Protein AF-A0A7W1QTN8-F1 (afdb_monomer_lite)

Foldseek 3Di:
DDPPVVVVPPPPDPLQQPAADPLQVLADDDDPVVLVVLLVCCVVPNDPDAFEDDPSHTLDCPSVVVSCVVVVHDGHYDYDPPPDASNLVSLVVCLPVVPQDLLSLLLSLLVLCCVVVDDDDDDPRSHQHSVNSCVSNVHDSVSNVVSND

Structure (mmCIF, N/CA/C/O backbone):
data_AF-A0A7W1QTN8-F1
#
_entry.id   AF-A0A7W1QTN8-F1
#
loop_
_atom_site.group_PDB
_atom_site.id
_atom_site.type_symbol
_atom_site.label_atom_id
_atom_site.label_alt_id
_atom_site.label_comp_id
_atom_site.label_asym_id
_atom_site.label_entity_id
_atom_site.label_seq_id
_atom_site.pdbx_PDB_ins_code
_atom_site.Cartn_x
_atom_site.Cartn_y
_atom_site.Cartn_z
_atom_site.occupancy
_atom_site.B_iso_or_equiv
_atom_site.auth_seq_id
_atom_site.auth_comp_id
_atom_site.auth_asym_id
_atom_site.auth_atom_id
_atom_site.pdbx_PDB_model_num
ATOM 1 N N . MET A 1 1 ? -31.664 -23.379 31.671 1.00 41.56 1 MET A N 1
ATOM 2 C CA . MET A 1 1 ? -31.947 -23.138 30.240 1.00 41.56 1 MET A CA 1
ATOM 3 C C . MET A 1 1 ? -30.992 -22.063 29.751 1.00 41.56 1 MET A C 1
ATOM 5 O O . MET A 1 1 ? -31.255 -20.879 29.919 1.00 41.56 1 MET A O 1
ATOM 9 N N . ASP A 1 2 ? -29.836 -22.499 29.264 1.00 39.34 2 ASP A N 1
ATOM 10 C CA . ASP A 1 2 ? -28.672 -21.671 28.958 1.00 39.34 2 ASP A CA 1
ATOM 11 C C . ASP A 1 2 ? -28.895 -20.693 27.801 1.00 39.34 2 ASP A C 1
ATOM 13 O O . ASP A 1 2 ? -28.903 -21.066 26.629 1.00 39.34 2 ASP A O 1
ATOM 17 N N . MET A 1 3 ? -28.960 -19.405 28.138 1.00 37.50 3 MET A N 1
ATOM 18 C CA . MET A 1 3 ? -28.855 -18.290 27.186 1.00 37.50 3 MET A CA 1
ATOM 19 C C . MET A 1 3 ? -27.425 -18.146 26.609 1.00 37.50 3 MET A C 1
ATOM 21 O O . MET A 1 3 ? -27.200 -17.370 25.686 1.00 37.50 3 MET A O 1
ATOM 25 N N . LEU A 1 4 ? -26.459 -18.923 27.124 1.00 38.91 4 LEU A N 1
ATOM 26 C CA . LEU A 1 4 ? -25.047 -18.935 26.717 1.00 38.91 4 LEU A CA 1
ATOM 27 C C . LEU A 1 4 ? -24.758 -19.783 25.463 1.00 38.91 4 LEU A C 1
ATOM 29 O O . LEU A 1 4 ? -23.711 -19.611 24.843 1.00 38.91 4 LEU A O 1
ATOM 33 N N . ALA A 1 5 ? -25.686 -20.640 25.025 1.00 40.44 5 ALA A N 1
ATOM 34 C CA . ALA A 1 5 ? -25.500 -21.458 23.820 1.00 40.44 5 ALA A CA 1
ATOM 35 C C . ALA A 1 5 ? -25.750 -20.690 22.501 1.00 40.44 5 ALA A C 1
ATOM 37 O O . ALA A 1 5 ? -25.348 -21.146 21.430 1.00 40.44 5 ALA A O 1
ATOM 38 N N . ALA A 1 6 ? -26.372 -19.506 22.553 1.00 40.75 6 ALA A N 1
ATOM 39 C CA . ALA A 1 6 ? -26.746 -18.750 21.353 1.00 40.75 6 ALA A CA 1
ATOM 40 C C . ALA A 1 6 ? -25.616 -17.871 20.777 1.00 40.75 6 ALA A C 1
ATOM 42 O O . ALA A 1 6 ? -25.657 -17.521 19.600 1.00 40.75 6 ALA A O 1
ATOM 43 N N . LEU A 1 7 ? -24.575 -17.553 21.557 1.00 38.16 7 LEU A N 1
ATOM 44 C CA . LEU A 1 7 ? -23.452 -16.715 21.097 1.00 38.16 7 LEU A CA 1
ATOM 45 C C . LEU A 1 7 ? -22.306 -17.512 20.449 1.00 38.16 7 LEU A C 1
ATOM 47 O O . LEU A 1 7 ? -21.463 -16.933 19.769 1.00 38.16 7 LEU A O 1
ATOM 51 N N . SER A 1 8 ? -22.294 -18.841 20.592 1.00 42.66 8 SER A N 1
ATOM 52 C CA . SER A 1 8 ? -21.266 -19.713 20.000 1.00 42.66 8 SER A CA 1
ATOM 53 C C . SER A 1 8 ? -21.581 -20.140 18.554 1.00 42.66 8 SER A C 1
ATOM 55 O O . SER A 1 8 ? -20.680 -20.515 17.806 1.00 42.66 8 SER A O 1
ATOM 57 N N . SER A 1 9 ? -22.837 -20.022 18.105 1.00 42.34 9 SER A N 1
ATOM 58 C CA . SER A 1 9 ? -23.277 -20.586 16.816 1.00 42.34 9 SER A CA 1
ATOM 59 C C . SER A 1 9 ? -23.167 -19.634 15.606 1.00 42.34 9 SER A C 1
ATOM 61 O O . SER A 1 9 ? -23.405 -20.054 14.476 1.00 42.34 9 SER A O 1
ATOM 63 N N . SER A 1 10 ? -22.755 -18.369 15.788 1.00 44.25 10 SER A N 1
ATOM 64 C CA . SER A 1 10 ? -22.716 -17.376 14.691 1.00 44.25 10 SER A CA 1
ATOM 65 C C . SER A 1 10 ? -21.317 -17.029 14.147 1.00 44.25 10 SER A C 1
ATOM 67 O O . SER A 1 10 ? -21.200 -16.151 13.293 1.00 44.25 10 SER A O 1
ATOM 69 N N . LEU A 1 11 ? -20.252 -17.714 14.579 1.00 45.25 11 LEU A N 1
ATOM 70 C CA . LEU A 1 11 ? -18.881 -17.511 14.069 1.00 45.25 11 LEU A CA 1
ATOM 71 C C . LEU A 1 11 ? -18.423 -18.607 13.090 1.00 45.25 11 LEU A C 1
ATOM 73 O O . LEU A 1 11 ? -17.229 -18.817 12.887 1.00 45.25 11 LEU A O 1
ATOM 77 N N . LYS A 1 12 ? -19.358 -19.303 12.433 1.00 40.88 12 LYS A N 1
ATOM 78 C CA . LYS A 1 12 ? -19.026 -20.157 11.286 1.00 40.88 12 LYS A CA 1
ATOM 79 C C . LYS A 1 12 ? -18.672 -19.276 10.079 1.00 40.88 12 LYS A C 1
ATOM 81 O O . LYS A 1 12 ? -19.550 -18.869 9.329 1.00 40.88 12 LYS A O 1
ATOM 86 N N . GLY A 1 13 ? -17.377 -19.010 9.883 1.00 40.12 13 GLY A N 1
ATOM 87 C CA . GLY A 1 13 ? -16.827 -18.859 8.528 1.00 40.12 13 GLY A CA 1
ATOM 88 C C . GLY A 1 13 ? -16.184 -17.532 8.110 1.00 40.12 13 GLY A C 1
ATOM 89 O O . GLY A 1 13 ? -15.902 -17.387 6.926 1.00 40.12 13 GLY A O 1
ATOM 90 N N . GLN A 1 14 ? -15.894 -16.578 9.001 1.00 46.75 14 GLN A N 1
ATOM 91 C CA . GLN A 1 14 ? -14.977 -15.480 8.645 1.00 46.75 14 GLN A CA 1
ATOM 92 C C . GLN A 1 14 ? -13.575 -15.799 9.161 1.00 46.75 14 GLN A C 1
ATOM 94 O O . GLN A 1 14 ? -13.212 -15.421 10.271 1.00 46.75 14 GLN A O 1
ATOM 99 N N . MET A 1 15 ? -12.785 -16.508 8.347 1.00 53.12 15 MET A N 1
ATOM 100 C CA . MET A 1 15 ? -11.331 -16.521 8.514 1.00 53.12 15 MET A CA 1
ATOM 101 C C . MET A 1 15 ? -10.851 -15.077 8.365 1.00 53.12 15 MET A C 1
ATOM 103 O O . MET A 1 15 ? -10.796 -14.540 7.258 1.00 53.12 15 MET A O 1
ATOM 107 N N . MET A 1 16 ? -10.585 -14.423 9.493 1.00 62.22 16 MET A N 1
ATOM 108 C CA . MET A 1 16 ? -9.930 -13.124 9.500 1.00 62.22 16 MET A CA 1
ATOM 109 C C . MET A 1 16 ? -8.545 -13.327 8.883 1.00 62.22 16 MET A C 1
ATOM 111 O O . MET A 1 16 ? -7.825 -14.213 9.345 1.00 62.22 16 MET A O 1
ATOM 115 N N . PRO A 1 17 ? -8.164 -12.559 7.853 1.00 70.81 17 PRO A N 1
ATOM 116 C CA . PRO A 1 17 ? -6.822 -12.643 7.307 1.00 70.81 17 PRO A CA 1
ATOM 117 C C . PRO A 1 17 ? -5.789 -12.411 8.410 1.00 70.81 17 PRO A C 1
ATOM 119 O O . PRO A 1 17 ? -5.802 -11.364 9.060 1.00 70.81 17 PRO A O 1
ATOM 122 N N . THR A 1 18 ? -4.912 -13.385 8.634 1.00 68.62 18 THR A N 1
ATOM 123 C CA . THR A 1 18 ? -3.840 -13.292 9.637 1.00 68.62 18 THR A CA 1
ATOM 124 C C . THR A 1 18 ? -2.538 -12.769 9.042 1.00 68.62 18 THR A C 1
ATOM 126 O O . THR A 1 18 ? -1.631 -12.402 9.782 1.00 68.62 18 THR A O 1
ATOM 129 N N . GLU A 1 19 ? -2.448 -12.705 7.711 1.00 86.12 19 GLU A N 1
ATOM 130 C CA . GLU A 1 19 ? -1.221 -12.389 6.986 1.00 86.12 19 GLU A CA 1
ATOM 131 C C . GLU A 1 19 ? -1.440 -11.348 5.884 1.00 86.12 19 GLU A C 1
ATOM 133 O O . GLU A 1 19 ? -2.525 -11.196 5.307 1.00 86.12 19 GLU A O 1
ATOM 138 N N . PHE A 1 20 ? -0.362 -10.637 5.562 1.00 90.00 20 PHE A N 1
ATOM 139 C CA . PHE A 1 20 ? -0.295 -9.755 4.405 1.00 90.00 20 PHE A CA 1
ATOM 140 C C . PHE A 1 20 ? 0.269 -10.521 3.215 1.00 90.00 20 PHE A C 1
ATOM 142 O O . PHE A 1 20 ? 1.259 -11.240 3.336 1.00 90.00 20 PHE A O 1
ATOM 149 N N . HIS A 1 21 ? -0.353 -10.348 2.056 1.00 88.75 21 HIS A N 1
ATOM 150 C CA . HIS A 1 21 ? 0.154 -10.899 0.811 1.00 88.75 21 HIS A CA 1
ATOM 151 C C . HIS A 1 21 ? 1.466 -10.197 0.437 1.00 88.75 21 HIS A C 1
ATOM 153 O O . HIS A 1 21 ? 1.582 -8.982 0.610 1.00 88.75 21 HIS A O 1
ATOM 159 N N . GLU A 1 22 ? 2.432 -10.919 -0.128 1.00 86.19 22 GLU A N 1
ATOM 160 C CA . GLU A 1 22 ? 3.757 -10.383 -0.486 1.00 86.19 22 GLU A CA 1
ATOM 161 C C . GLU A 1 22 ? 3.658 -9.170 -1.419 1.00 86.19 22 GLU A C 1
ATOM 163 O O . GLU A 1 22 ? 4.235 -8.121 -1.144 1.00 86.19 22 GLU A O 1
ATOM 168 N N . LEU A 1 23 ? 2.806 -9.258 -2.446 1.00 83.94 23 LEU A N 1
ATOM 169 C CA . LEU A 1 23 ? 2.468 -8.127 -3.322 1.00 83.94 23 LEU A CA 1
ATOM 170 C C . LEU A 1 23 ? 1.917 -6.899 -2.601 1.00 83.94 23 LEU A C 1
ATOM 172 O O . LEU A 1 23 ? 2.064 -5.797 -3.107 1.00 83.94 23 LEU A O 1
ATOM 176 N N . SER A 1 24 ? 1.280 -7.038 -1.441 1.00 83.69 24 SER A N 1
ATOM 177 C CA . SER A 1 24 ? 0.857 -5.856 -0.690 1.00 83.69 24 SER A CA 1
ATOM 178 C C . SER A 1 24 ? 2.057 -5.172 -0.028 1.00 83.69 24 SER A C 1
ATOM 180 O O . SER A 1 24 ? 2.055 -3.950 0.091 1.00 83.69 24 SER A O 1
ATOM 182 N N . ASN A 1 25 ? 3.103 -5.925 0.339 1.00 84.25 25 ASN A N 1
ATOM 183 C CA . ASN A 1 25 ? 4.281 -5.440 1.063 1.00 84.25 25 ASN A CA 1
ATOM 184 C C . ASN A 1 25 ? 5.227 -4.576 0.226 1.00 84.25 25 ASN A C 1
ATOM 186 O O . ASN A 1 25 ? 6.001 -3.818 0.804 1.00 84.25 25 ASN A O 1
ATOM 190 N N . ILE A 1 26 ? 5.127 -4.632 -1.105 1.00 84.38 26 ILE A N 1
ATOM 191 C CA . ILE A 1 26 ? 5.951 -3.816 -2.011 1.00 84.38 26 ILE A CA 1
ATOM 192 C C . ILE A 1 26 ? 5.688 -2.316 -1.849 1.00 84.38 26 ILE A C 1
ATOM 194 O O . ILE A 1 26 ? 6.587 -1.514 -2.082 1.00 84.38 26 ILE A O 1
ATOM 198 N N . PHE A 1 27 ? 4.473 -1.934 -1.444 1.00 84.31 27 PHE A N 1
ATOM 199 C CA . PHE A 1 27 ? 4.127 -0.547 -1.157 1.00 84.31 27 PHE A CA 1
ATOM 200 C C . PHE A 1 27 ? 4.538 -0.194 0.280 1.00 84.31 27 PHE A C 1
ATOM 202 O O . PHE A 1 27 ? 4.320 -0.998 1.195 1.00 84.31 27 PHE A O 1
ATOM 209 N N . PRO A 1 28 ? 5.076 1.007 0.539 1.00 85.12 28 PRO A N 1
ATOM 210 C CA . PRO A 1 28 ? 5.405 1.416 1.899 1.00 85.12 28 PRO A CA 1
ATOM 211 C C . PRO A 1 28 ? 4.140 1.574 2.761 1.00 85.12 28 PRO A C 1
ATOM 213 O O . PRO A 1 28 ? 3.037 1.828 2.264 1.00 85.12 28 PRO A O 1
ATOM 216 N N . MET A 1 29 ? 4.300 1.412 4.076 1.00 89.12 29 MET A N 1
ATOM 217 C CA . MET A 1 29 ? 3.268 1.807 5.040 1.00 89.12 29 MET A CA 1
ATOM 218 C C . MET A 1 29 ? 3.155 3.337 5.090 1.00 89.12 29 MET A C 1
ATOM 220 O O . MET A 1 29 ? 4.075 4.041 4.682 1.00 89.12 29 MET A O 1
ATOM 224 N N . MET A 1 30 ? 2.015 3.842 5.570 1.00 88.62 30 MET A N 1
ATOM 225 C CA . MET A 1 30 ? 1.860 5.279 5.822 1.00 88.62 30 MET A CA 1
ATOM 226 C C . MET A 1 30 ? 2.819 5.724 6.930 1.00 88.62 30 MET A C 1
ATOM 228 O O . MET A 1 30 ? 3.160 4.928 7.810 1.00 88.62 30 MET A O 1
ATOM 232 N N . SER A 1 31 ? 3.227 6.991 6.891 1.00 88.50 31 SER A N 1
ATOM 233 C CA . SER A 1 31 ? 3.873 7.628 8.039 1.00 88.50 31 SER A CA 1
ATOM 234 C C . SER A 1 31 ? 2.926 7.644 9.243 1.00 88.50 31 SER A C 1
ATOM 236 O O . SER A 1 31 ? 1.712 7.495 9.098 1.00 88.50 31 SER A O 1
ATOM 238 N N . GLU A 1 32 ? 3.470 7.839 10.441 1.00 91.06 32 GLU A N 1
ATOM 239 C CA . GLU A 1 32 ? 2.675 7.890 11.671 1.00 91.06 32 GLU A CA 1
ATOM 240 C C . GLU A 1 32 ? 1.592 8.979 11.615 1.00 91.06 32 GLU A C 1
ATOM 242 O O . GLU A 1 32 ? 0.433 8.704 11.905 1.00 91.06 32 GLU A O 1
ATOM 247 N N . VAL A 1 33 ? 1.935 10.171 11.115 1.00 91.25 33 VAL A N 1
ATOM 248 C CA . VAL A 1 33 ? 1.001 11.302 10.976 1.00 91.25 33 VAL A CA 1
ATOM 249 C C . VAL A 1 33 ? -0.152 10.978 10.018 1.00 91.25 33 VAL A C 1
ATOM 251 O O . VAL A 1 33 ? -1.320 11.238 10.319 1.00 91.25 33 VAL A O 1
ATOM 254 N N . GLU A 1 34 ? 0.151 10.383 8.861 1.00 90.44 34 GLU A N 1
ATOM 255 C CA . GLU A 1 34 ? -0.876 9.948 7.905 1.00 90.44 34 GLU A CA 1
ATOM 256 C C . GLU A 1 34 ? -1.739 8.821 8.479 1.00 90.44 34 GLU A C 1
ATOM 258 O O . GLU A 1 34 ? -2.948 8.777 8.242 1.00 90.44 34 GLU A O 1
ATOM 263 N N . PHE A 1 35 ? -1.128 7.902 9.229 1.00 93.88 35 PHE A N 1
ATOM 264 C CA . PHE A 1 35 ? -1.831 6.796 9.860 1.00 93.88 35 PHE A CA 1
ATOM 265 C C . PHE A 1 35 ? -2.773 7.279 10.964 1.00 93.88 35 PHE A C 1
ATOM 267 O O . PHE A 1 35 ? -3.919 6.838 11.005 1.00 93.88 35 PHE A O 1
ATOM 274 N N . ASP A 1 36 ? -2.349 8.208 11.816 1.00 94.88 36 ASP A N 1
ATOM 275 C CA . ASP A 1 36 ? -3.216 8.782 12.846 1.00 94.88 36 ASP A CA 1
ATOM 276 C C . ASP A 1 36 ? -4.361 9.596 12.235 1.00 94.88 36 ASP A C 1
ATOM 278 O O . ASP A 1 36 ? -5.497 9.499 12.703 1.00 94.88 36 ASP A O 1
ATOM 282 N N . SER A 1 37 ? -4.105 10.296 11.125 1.00 94.12 37 SER A N 1
ATOM 283 C CA . SER A 1 37 ? -5.161 10.955 10.343 1.00 94.12 37 SER A CA 1
ATOM 284 C C . SER A 1 37 ? -6.177 9.940 9.799 1.00 94.12 37 SER A C 1
ATOM 286 O O . SER A 1 37 ? -7.383 10.156 9.895 1.00 94.12 37 SER A O 1
ATOM 288 N N . LEU A 1 38 ? -5.712 8.794 9.285 1.00 94.38 38 LEU A N 1
ATOM 289 C CA . LEU A 1 38 ? -6.579 7.699 8.835 1.00 94.38 38 LEU A CA 1
ATOM 290 C C . LEU A 1 38 ? -7.382 7.082 9.991 1.00 94.38 38 LEU A C 1
ATOM 292 O O . LEU A 1 38 ? -8.551 6.744 9.820 1.00 94.38 38 LEU A O 1
ATOM 296 N N . VAL A 1 39 ? -6.766 6.910 11.161 1.00 96.44 39 VAL A N 1
ATOM 297 C CA . VAL A 1 39 ? -7.436 6.393 12.363 1.00 96.44 39 VAL A CA 1
ATOM 298 C C . VAL A 1 39 ? -8.540 7.351 12.809 1.00 96.44 39 VAL A C 1
ATOM 300 O O . VAL A 1 39 ? -9.639 6.894 13.120 1.00 96.44 39 VAL A O 1
ATOM 303 N N . ALA A 1 40 ? -8.280 8.661 12.810 1.00 96.75 40 ALA A N 1
ATOM 304 C CA . ALA A 1 40 ? -9.286 9.670 13.123 1.00 96.75 40 ALA A CA 1
ATOM 305 C C . ALA A 1 40 ? -10.453 9.644 12.119 1.00 96.75 40 ALA A C 1
ATOM 307 O O . ALA A 1 40 ? -11.603 9.556 12.544 1.00 96.75 40 ALA A O 1
ATOM 308 N N . ASP A 1 41 ? -10.165 9.604 10.812 1.00 96.50 41 ASP A N 1
ATOM 309 C CA . ASP A 1 41 ? -11.186 9.529 9.753 1.00 96.50 41 ASP A CA 1
ATOM 310 C C . ASP A 1 41 ? -12.058 8.267 9.883 1.00 96.50 41 ASP A C 1
ATOM 312 O O . ASP A 1 41 ? -13.285 8.352 9.867 1.00 96.50 41 ASP A O 1
ATOM 316 N N . ILE A 1 42 ? -11.453 7.094 10.115 1.00 95.94 42 ILE A N 1
ATOM 317 C CA . ILE A 1 42 ? -12.201 5.840 10.319 1.00 95.94 42 ILE A CA 1
ATOM 318 C C . ILE A 1 42 ? -13.022 5.884 11.612 1.00 95.94 42 ILE A C 1
ATOM 320 O O . ILE A 1 42 ? -14.115 5.320 11.658 1.00 95.94 42 ILE A O 1
ATOM 324 N N . LYS A 1 43 ? -12.527 6.535 12.669 1.00 96.44 43 LYS A N 1
ATOM 325 C CA . LYS A 1 43 ? -13.282 6.699 13.917 1.00 96.44 43 LYS A CA 1
ATOM 326 C C . LYS A 1 43 ? -14.518 7.575 13.714 1.00 96.44 43 LYS A C 1
ATOM 328 O O . LYS A 1 43 ? -15.565 7.269 14.278 1.00 96.44 43 LYS A O 1
ATOM 333 N N . GLU A 1 44 ? -14.394 8.646 12.936 1.00 97.25 44 GLU A N 1
ATOM 334 C CA . GLU A 1 44 ? -15.470 9.614 12.711 1.00 97.25 44 GLU A CA 1
ATOM 335 C C . GLU A 1 44 ? -16.495 9.133 11.677 1.00 97.25 44 GLU A C 1
ATOM 337 O O . GLU A 1 44 ? -17.698 9.335 11.840 1.00 97.25 44 GLU A O 1
ATOM 342 N N . HIS A 1 45 ? -16.034 8.480 10.611 1.00 96.38 45 HIS A N 1
ATOM 343 C CA . HIS A 1 45 ? -16.862 8.169 9.444 1.00 96.38 45 HIS A CA 1
ATOM 344 C C . HIS A 1 45 ? -17.029 6.675 9.168 1.00 96.38 45 HIS A C 1
ATOM 346 O O . HIS A 1 45 ? -17.773 6.295 8.260 1.00 96.38 45 HIS A O 1
ATOM 352 N N . GLY A 1 46 ? -16.350 5.823 9.931 1.00 93.50 46 GLY A N 1
ATOM 353 C CA . GLY A 1 46 ? -16.273 4.397 9.659 1.00 93.50 46 GLY A CA 1
ATOM 354 C C . GLY A 1 46 ? -15.356 4.062 8.480 1.00 93.50 46 GLY A C 1
ATOM 355 O O . GLY A 1 46 ? -14.830 4.914 7.763 1.00 93.50 46 GLY A O 1
ATOM 356 N N . LEU A 1 47 ? -15.159 2.762 8.265 1.00 93.06 47 LEU A N 1
ATOM 357 C CA . LEU A 1 47 ? -14.375 2.258 7.144 1.00 93.06 47 LEU A CA 1
ATOM 358 C C . LEU A 1 47 ? -15.181 2.373 5.837 1.00 93.06 47 LEU A C 1
ATOM 360 O O . LEU A 1 47 ? -16.101 1.592 5.610 1.00 93.06 47 LEU A O 1
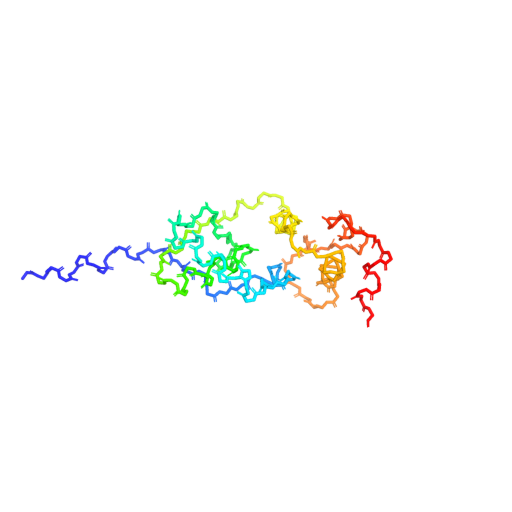ATOM 364 N N . ARG A 1 48 ? -14.814 3.321 4.966 1.00 92.38 48 ARG A N 1
ATOM 365 C CA . ARG A 1 48 ? -15.478 3.531 3.662 1.00 92.38 48 ARG A CA 1
ATOM 366 C C . ARG A 1 48 ? -15.025 2.551 2.580 1.00 92.38 48 ARG A C 1
ATOM 368 O O . ARG A 1 48 ? -15.851 2.002 1.860 1.00 92.38 48 ARG A O 1
ATOM 375 N N . GLU A 1 49 ? -13.715 2.332 2.473 1.00 90.81 49 GLU A N 1
ATOM 376 C CA . GLU A 1 49 ? -13.131 1.394 1.510 1.00 90.81 49 GLU A CA 1
ATOM 377 C C . GLU A 1 49 ? -12.762 0.087 2.207 1.00 90.81 49 GLU A C 1
ATOM 379 O O . GLU A 1 49 ? -12.029 0.086 3.202 1.00 90.81 49 GLU A O 1
ATOM 384 N N . ALA A 1 50 ? -13.247 -1.029 1.665 1.00 93.81 50 ALA A N 1
ATOM 385 C CA . ALA A 1 50 ? -12.998 -2.346 2.230 1.00 93.81 50 ALA A CA 1
ATOM 386 C C . ALA A 1 50 ? -11.502 -2.718 2.204 1.00 93.81 50 ALA A C 1
ATOM 388 O O . ALA A 1 50 ? -10.663 -2.137 1.503 1.00 93.81 50 ALA A O 1
ATOM 389 N N . ILE A 1 51 ? -11.155 -3.718 3.006 1.00 94.44 51 ILE A N 1
ATOM 390 C CA . ILE A 1 51 ? -9.846 -4.368 2.957 1.00 94.44 51 ILE A CA 1
ATOM 391 C C . ILE A 1 51 ? -9.949 -5.521 1.963 1.00 94.44 51 ILE A C 1
ATOM 393 O O . ILE A 1 51 ? -10.785 -6.414 2.125 1.00 94.44 51 ILE A O 1
ATOM 397 N N . TRP A 1 52 ? -9.115 -5.493 0.928 1.00 94.94 52 TRP A N 1
ATOM 398 C CA . TRP A 1 52 ? -9.160 -6.496 -0.126 1.00 94.94 52 TRP A CA 1
ATOM 399 C C . TRP A 1 52 ? -8.329 -7.716 0.238 1.00 94.94 52 TRP A C 1
ATOM 401 O O . TRP A 1 52 ? -7.205 -7.590 0.738 1.00 94.94 52 TRP A O 1
ATOM 411 N N . THR A 1 53 ? -8.872 -8.899 -0.035 1.00 94.69 53 THR A N 1
ATOM 412 C CA . THR A 1 53 ? -8.242 -10.176 0.308 1.00 94.69 53 THR A CA 1
ATOM 413 C C . THR A 1 53 ? -8.175 -11.135 -0.874 1.00 94.69 53 THR A C 1
ATOM 415 O O . THR A 1 53 ? -9.041 -11.138 -1.749 1.00 94.69 53 THR A O 1
ATOM 418 N N . HIS A 1 54 ? -7.152 -11.981 -0.874 1.00 91.88 54 HIS A N 1
ATOM 419 C CA . HIS A 1 54 ? -6.984 -13.108 -1.786 1.00 91.88 54 HIS A CA 1
ATOM 420 C C . HIS A 1 54 ? -6.350 -14.260 -1.003 1.00 91.88 54 HIS A C 1
ATOM 422 O O . HIS A 1 54 ? -5.415 -14.031 -0.240 1.00 91.88 54 HIS A O 1
ATOM 428 N N . ASP A 1 55 ? -6.919 -15.461 -1.117 1.00 88.56 55 ASP A N 1
ATOM 429 C CA . ASP A 1 55 ? -6.449 -16.682 -0.443 1.00 88.56 55 ASP A CA 1
ATOM 430 C C . ASP A 1 55 ? -6.147 -16.515 1.054 1.00 88.56 55 ASP A C 1
ATOM 432 O O . ASP A 1 55 ? -5.130 -16.953 1.580 1.00 88.56 55 ASP A O 1
ATOM 436 N N . GLY A 1 56 ? -7.055 -15.830 1.758 1.00 87.31 56 GLY A N 1
ATOM 437 C CA . GLY A 1 56 ? -6.933 -15.585 3.197 1.00 87.31 56 GLY A CA 1
ATOM 438 C C . GLY A 1 56 ? -5.879 -14.541 3.581 1.00 87.31 56 GLY A C 1
ATOM 439 O O . GLY A 1 56 ? -5.683 -14.302 4.769 1.00 87.31 56 GLY A O 1
ATOM 440 N N . LYS A 1 57 ? -5.237 -13.882 2.609 1.00 91.19 57 LYS A N 1
ATOM 441 C CA . LYS A 1 57 ? -4.226 -12.836 2.817 1.00 91.19 57 LYS A CA 1
ATOM 442 C C . LYS A 1 57 ? -4.738 -11.468 2.376 1.00 91.19 57 LYS A C 1
ATOM 444 O O . LYS A 1 57 ? -5.546 -11.361 1.452 1.00 91.19 57 LYS A O 1
ATOM 449 N N . ILE A 1 58 ? -4.2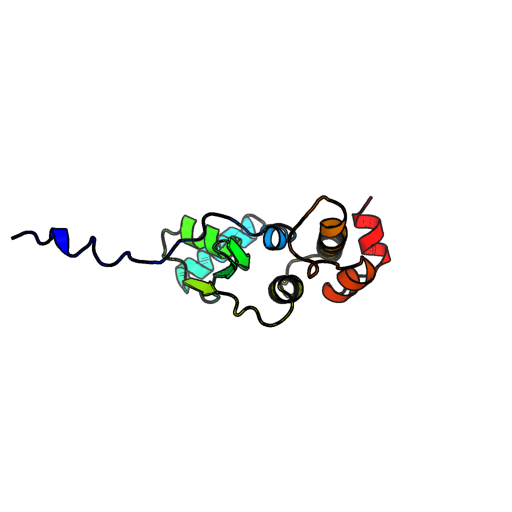69 -10.402 3.0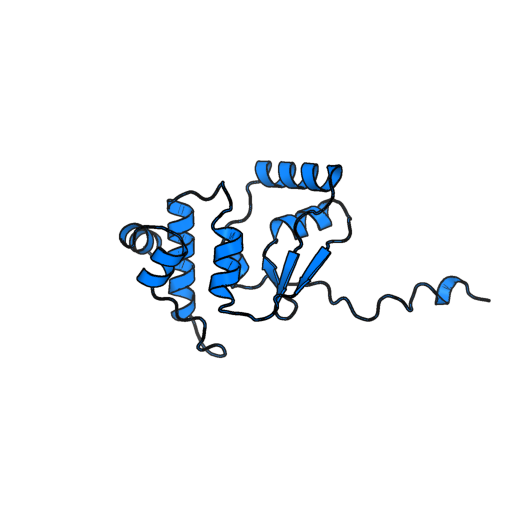22 1.00 92.94 58 ILE A N 1
ATOM 450 C CA . ILE A 1 58 ? -4.604 -9.018 2.640 1.00 92.94 58 ILE A CA 1
ATOM 451 C C . ILE A 1 58 ? -3.758 -8.603 1.438 1.00 92.94 58 ILE A C 1
ATOM 453 O O . ILE A 1 58 ? -2.532 -8.620 1.518 1.00 92.94 58 ILE A O 1
ATOM 457 N N . ILE A 1 59 ? -4.410 -8.183 0.354 1.00 92.25 59 ILE A N 1
ATOM 458 C CA . ILE A 1 59 ? -3.755 -7.695 -0.870 1.00 92.25 59 ILE A CA 1
ATOM 459 C C . ILE A 1 59 ? -3.804 -6.166 -0.998 1.00 92.25 59 ILE A C 1
ATOM 461 O O . ILE A 1 59 ? -2.906 -5.579 -1.591 1.00 92.25 59 ILE A O 1
ATOM 465 N N . ASP A 1 60 ? -4.797 -5.507 -0.388 1.00 91.81 60 ASP A N 1
ATOM 466 C CA . ASP A 1 60 ? -4.861 -4.047 -0.260 1.00 91.81 60 ASP A CA 1
ATOM 467 C C . ASP A 1 60 ? -5.566 -3.633 1.043 1.00 91.81 60 ASP A C 1
ATOM 469 O O . ASP A 1 60 ? -6.450 -4.326 1.545 1.00 91.81 60 ASP A O 1
ATOM 473 N N . GLY A 1 61 ? -5.179 -2.481 1.598 1.00 92.06 61 GLY A N 1
ATOM 474 C CA . GLY A 1 61 ? -5.791 -1.940 2.814 1.00 92.06 61 GLY A CA 1
ATOM 475 C C . GLY A 1 61 ? -5.063 -2.267 4.120 1.00 92.06 61 GLY A C 1
ATOM 476 O O . GLY A 1 61 ? -5.664 -2.135 5.181 1.00 92.06 61 GLY A O 1
ATOM 477 N N . ARG A 1 62 ? -3.766 -2.616 4.092 1.00 93.81 62 ARG A N 1
ATOM 478 C CA . ARG A 1 62 ? -2.952 -2.894 5.303 1.00 93.81 62 ARG A CA 1
ATOM 479 C C . ARG A 1 62 ? -3.074 -1.814 6.389 1.00 93.81 62 ARG A C 1
ATOM 481 O O . ARG A 1 62 ? -3.294 -2.133 7.552 1.00 93.81 62 ARG A O 1
ATOM 488 N N . ASN A 1 63 ? -2.979 -0.536 6.011 1.00 93.69 63 ASN A N 1
ATOM 489 C CA . ASN A 1 63 ? -3.152 0.581 6.950 1.00 93.69 63 ASN A CA 1
ATOM 490 C C . ASN A 1 63 ? -4.587 0.652 7.503 1.00 93.69 63 ASN A C 1
ATOM 492 O O . ASN A 1 63 ? -4.766 0.879 8.692 1.00 93.69 63 ASN A O 1
ATOM 496 N N . ARG A 1 64 ? -5.609 0.387 6.675 1.00 95.19 64 ARG A N 1
ATOM 497 C CA . ARG A 1 64 ? -7.016 0.359 7.112 1.00 95.19 64 ARG A CA 1
ATOM 498 C C . ARG A 1 64 ? -7.267 -0.783 8.098 1.00 95.19 64 ARG A C 1
ATOM 500 O O . ARG A 1 64 ? -7.883 -0.566 9.132 1.00 95.19 64 ARG A O 1
ATOM 507 N N . PHE A 1 65 ? -6.710 -1.965 7.835 1.00 95.44 65 PHE A N 1
ATOM 508 C CA . PHE A 1 65 ? -6.765 -3.100 8.756 1.00 95.44 65 PHE A CA 1
ATOM 509 C C . PHE A 1 65 ? -6.138 -2.765 10.114 1.00 95.44 65 PHE A C 1
ATOM 511 O O . PHE A 1 65 ? -6.795 -2.927 11.141 1.00 95.44 65 PHE A O 1
ATOM 518 N N . LYS A 1 66 ? -4.915 -2.215 10.127 1.00 94.75 66 LYS A N 1
ATOM 519 C CA . LYS A 1 66 ? -4.253 -1.787 11.371 1.00 94.75 66 LYS A CA 1
ATOM 520 C C . LYS A 1 66 ? -5.025 -0.688 12.106 1.00 94.75 66 LYS A C 1
ATOM 522 O O . LYS A 1 66 ? -5.092 -0.715 13.330 1.00 94.75 66 LYS A O 1
ATOM 527 N N . ALA A 1 67 ? -5.627 0.257 11.385 1.00 95.44 67 ALA A N 1
ATOM 528 C CA . ALA A 1 67 ? -6.454 1.300 11.985 1.00 95.44 67 ALA A CA 1
ATOM 529 C C . ALA A 1 67 ? -7.716 0.713 12.639 1.00 95.44 67 ALA A C 1
ATOM 531 O O . ALA A 1 67 ? -8.018 1.046 13.784 1.00 95.44 67 ALA A O 1
ATOM 532 N N . CYS A 1 68 ? -8.398 -0.228 11.973 1.00 95.06 68 CYS A N 1
ATOM 533 C CA . CYS A 1 68 ? -9.527 -0.950 12.563 1.00 95.06 68 CYS A CA 1
ATOM 534 C C . CYS A 1 68 ? -9.118 -1.715 13.830 1.00 95.06 68 CYS A C 1
ATOM 536 O O . CYS A 1 68 ? -9.832 -1.654 14.829 1.00 95.06 68 CYS A O 1
ATOM 538 N N . GLN A 1 69 ? -7.950 -2.369 13.821 1.00 94.81 69 GLN A N 1
ATOM 539 C CA . GLN A 1 69 ? -7.399 -3.033 15.008 1.00 94.81 69 GLN A CA 1
ATOM 540 C C . GLN A 1 69 ? -7.119 -2.041 16.146 1.00 94.81 69 GLN A C 1
ATOM 542 O O . GLN A 1 69 ? -7.541 -2.291 17.272 1.00 94.81 69 GLN A O 1
ATOM 547 N N . LYS A 1 70 ? -6.471 -0.899 15.859 1.00 95.38 70 LYS A N 1
ATOM 548 C CA . LYS A 1 70 ? -6.180 0.161 16.848 1.00 95.38 70 LYS A CA 1
ATOM 549 C C . LYS A 1 70 ? -7.458 0.727 17.479 1.00 95.38 70 LYS A C 1
ATOM 551 O O . LYS A 1 70 ? -7.450 1.071 18.654 1.00 95.38 70 LYS A O 1
ATOM 556 N N . LEU A 1 71 ? -8.547 0.806 16.714 1.00 95.25 71 LEU A N 1
ATOM 557 C CA . LEU A 1 71 ? -9.848 1.306 17.171 1.00 95.25 71 LEU A CA 1
ATOM 558 C C . LEU A 1 71 ? -10.745 0.237 17.817 1.00 95.25 71 LEU A C 1
ATOM 560 O O . LEU A 1 71 ? -11.791 0.584 18.358 1.00 95.25 71 LEU A O 1
ATOM 564 N N . GLY A 1 72 ? -10.389 -1.049 17.730 1.00 93.12 72 GLY A N 1
ATOM 565 C CA . GLY A 1 72 ? -11.248 -2.148 18.186 1.00 93.12 72 GLY A CA 1
ATOM 566 C C . GLY A 1 72 ? -12.545 -2.308 17.380 1.00 93.12 72 GLY A C 1
ATOM 567 O O . GLY A 1 72 ? -13.505 -2.897 17.874 1.00 93.12 72 GLY A O 1
ATOM 568 N N . VAL A 1 73 ? -12.600 -1.789 16.148 1.00 91.75 73 VAL A N 1
ATOM 569 C CA . VAL A 1 73 ? -13.784 -1.881 15.275 1.00 91.75 73 VAL A CA 1
ATOM 570 C C . VAL A 1 73 ? -13.661 -3.053 14.308 1.00 91.75 73 VAL A C 1
ATOM 572 O O . VAL A 1 73 ? -12.567 -3.394 13.852 1.00 91.75 73 VAL A O 1
ATOM 575 N N . LYS A 1 74 ? -14.795 -3.669 13.950 1.00 91.88 74 LYS A N 1
ATOM 576 C CA . LYS A 1 74 ? -14.810 -4.787 13.002 1.00 91.88 74 LYS A CA 1
ATOM 577 C C . LYS A 1 74 ? -14.444 -4.289 11.589 1.00 91.88 74 LYS A C 1
ATOM 579 O O . LYS A 1 74 ? -15.179 -3.466 11.044 1.00 91.88 74 LYS A O 1
ATOM 584 N N . PRO A 1 75 ? -13.362 -4.793 10.964 1.00 93.38 75 PRO A N 1
ATOM 585 C CA . PRO A 1 75 ? -13.027 -4.439 9.592 1.00 93.38 75 PRO A CA 1
ATOM 586 C C . PRO A 1 75 ? -14.011 -5.064 8.595 1.00 93.38 75 PRO A C 1
ATOM 588 O O . PRO A 1 75 ? -14.454 -6.203 8.768 1.00 93.38 75 PRO A O 1
ATOM 591 N N . ALA A 1 76 ? -14.307 -4.337 7.518 1.00 94.44 76 ALA A N 1
ATOM 592 C CA . ALA A 1 76 ? -15.027 -4.864 6.364 1.00 94.44 76 ALA A CA 1
ATOM 593 C C . ALA A 1 76 ? -14.028 -5.406 5.333 1.00 94.44 76 ALA A C 1
ATOM 595 O O . ALA A 1 76 ? -13.107 -4.698 4.918 1.00 94.44 76 ALA A O 1
ATOM 596 N N . PHE A 1 77 ? -14.229 -6.652 4.904 1.00 93.81 77 PHE A N 1
ATOM 597 C CA . PHE A 1 77 ? -13.386 -7.314 3.911 1.00 93.81 77 PHE A CA 1
ATOM 598 C C . PHE A 1 77 ? -14.132 -7.530 2.601 1.00 93.81 77 PHE A C 1
ATOM 600 O O . PHE A 1 77 ? -15.334 -7.806 2.598 1.00 93.81 77 PHE A O 1
ATOM 607 N N . ARG A 1 78 ? -13.397 -7.474 1.492 1.00 94.69 78 ARG A N 1
ATOM 608 C CA . ARG A 1 78 ? -13.882 -7.852 0.167 1.00 94.69 78 ARG A CA 1
ATOM 609 C C . ARG A 1 78 ? -12.882 -8.802 -0.483 1.00 94.69 78 ARG A C 1
ATOM 611 O O . ARG A 1 78 ? -11.704 -8.481 -0.597 1.00 94.69 78 ARG A O 1
ATOM 618 N N . LYS A 1 79 ? -13.349 -9.974 -0.911 1.00 94.19 79 LYS A N 1
ATOM 619 C CA . LYS A 1 79 ? -12.507 -10.911 -1.658 1.00 94.19 79 LYS A CA 1
ATOM 620 C C . LYS A 1 79 ? -12.327 -10.390 -3.084 1.00 94.19 79 LYS A C 1
ATOM 622 O O . LYS A 1 79 ? -13.303 -9.969 -3.705 1.00 94.19 79 LYS A O 1
ATOM 627 N N . TRP A 1 80 ? -11.101 -10.421 -3.590 1.00 93.38 80 TRP A N 1
ATOM 628 C CA . TRP A 1 80 ? -10.835 -10.193 -5.006 1.00 93.38 80 TRP A CA 1
ATOM 629 C C . TRP A 1 80 ? -11.499 -11.287 -5.850 1.00 93.38 80 TRP A C 1
ATOM 631 O O . TRP A 1 80 ? -11.482 -12.463 -5.482 1.00 93.38 80 TRP A O 1
ATOM 641 N N . ASP A 1 81 ? -12.118 -10.894 -6.961 1.00 90.56 81 ASP A N 1
ATOM 642 C CA . ASP A 1 81 ? -12.927 -11.778 -7.806 1.00 90.56 81 ASP A CA 1
ATOM 643 C C . ASP A 1 81 ? -12.095 -12.622 -8.785 1.00 90.56 81 ASP A C 1
ATOM 645 O O . ASP A 1 81 ? -12.656 -13.424 -9.529 1.00 90.56 81 ASP A O 1
ATOM 649 N N . GLY A 1 82 ? -10.770 -12.452 -8.776 1.00 88.00 82 GLY A N 1
ATOM 650 C CA . GLY A 1 82 ? -9.847 -13.168 -9.654 1.00 88.00 82 GLY A CA 1
ATOM 651 C C . GLY A 1 82 ? -9.833 -12.648 -11.090 1.00 88.00 82 GLY A C 1
ATOM 652 O O . GLY A 1 82 ? -9.225 -13.276 -11.953 1.00 88.00 82 GLY A O 1
ATOM 653 N N . LYS A 1 83 ? -10.514 -11.534 -11.393 1.00 86.12 83 LYS A N 1
ATOM 654 C CA . LYS A 1 83 ? -10.516 -10.989 -12.753 1.00 86.12 83 LYS A CA 1
ATOM 655 C C . LYS A 1 83 ? -9.251 -10.181 -13.016 1.00 86.12 83 LYS A C 1
ATOM 657 O O . LYS A 1 83 ? -8.987 -9.173 -12.360 1.00 86.12 83 LYS A O 1
ATOM 662 N N . GLY A 1 84 ? -8.523 -10.590 -14.054 1.00 85.38 84 GLY A N 1
ATOM 663 C CA . GLY A 1 84 ? -7.269 -9.968 -14.470 1.00 85.38 84 GLY A CA 1
ATOM 664 C C . GLY A 1 84 ? -6.076 -10.424 -13.629 1.00 85.38 84 GLY A C 1
ATOM 665 O O . GLY A 1 84 ? -6.158 -11.382 -12.873 1.00 85.38 84 GLY A O 1
ATOM 666 N N . SER A 1 85 ? -4.951 -9.723 -13.766 1.00 88.69 85 SER A N 1
ATOM 667 C CA . SER A 1 85 ? -3.740 -10.016 -12.991 1.00 88.69 85 SER A CA 1
ATOM 668 C C . SER A 1 85 ? -3.838 -9.434 -11.580 1.00 88.69 85 SER A C 1
ATOM 670 O O . SER A 1 85 ? -4.125 -8.242 -11.415 1.00 88.69 85 SER A O 1
ATOM 672 N N . LEU A 1 86 ? -3.505 -10.244 -10.569 1.00 86.31 86 LEU A N 1
ATOM 673 C CA . LEU A 1 86 ? -3.451 -9.811 -9.171 1.00 86.31 86 LEU A CA 1
ATOM 674 C C . LEU A 1 86 ? -2.493 -8.626 -8.973 1.00 86.31 86 LEU A C 1
ATOM 676 O O . LEU A 1 86 ? -2.823 -7.677 -8.263 1.00 86.31 86 LEU A O 1
ATOM 680 N N . ILE A 1 87 ? -1.334 -8.633 -9.643 1.00 86.12 87 ILE A N 1
ATOM 681 C CA . ILE A 1 87 ? -0.375 -7.517 -9.594 1.00 86.12 87 ILE A CA 1
ATOM 682 C C . ILE A 1 87 ? -1.030 -6.241 -10.118 1.00 86.12 87 ILE A C 1
ATOM 684 O O . ILE A 1 87 ? -0.957 -5.202 -9.467 1.00 86.12 87 ILE A O 1
ATOM 688 N N . SER A 1 88 ? -1.701 -6.313 -11.270 1.00 86.12 88 SER A N 1
ATOM 689 C CA . SER A 1 88 ? -2.365 -5.143 -11.863 1.00 86.12 88 SER A CA 1
ATOM 690 C C . SER A 1 88 ? -3.466 -4.598 -10.948 1.00 86.12 88 SER A C 1
ATOM 692 O O . SER A 1 88 ? -3.610 -3.382 -10.796 1.00 86.12 88 SER A O 1
ATOM 694 N N . PHE A 1 89 ? -4.209 -5.487 -10.285 1.00 89.19 89 PHE A N 1
ATOM 695 C CA . PHE A 1 89 ? -5.210 -5.113 -9.291 1.00 89.19 89 PHE A CA 1
ATOM 696 C C . PHE A 1 89 ? -4.592 -4.374 -8.094 1.00 89.19 89 PHE A C 1
ATOM 698 O O . PHE A 1 89 ? -5.011 -3.260 -7.773 1.00 89.19 89 PHE A O 1
ATOM 705 N N . VAL A 1 90 ? -3.562 -4.953 -7.468 1.00 88.31 90 VAL A N 1
ATOM 706 C CA . VAL A 1 90 ? -2.883 -4.357 -6.303 1.00 88.31 90 VAL A CA 1
ATOM 70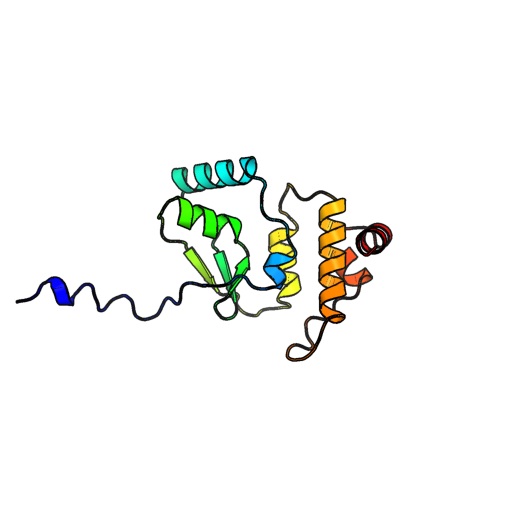7 C C . VAL A 1 90 ? -2.229 -3.024 -6.671 1.00 88.31 90 VAL A C 1
ATOM 709 O O . VAL A 1 90 ? -2.351 -2.050 -5.922 1.00 88.31 90 VAL A O 1
ATOM 712 N N . VAL A 1 91 ? -1.588 -2.958 -7.842 1.00 86.06 91 VAL A N 1
ATOM 713 C CA . VAL A 1 91 ? -0.969 -1.737 -8.360 1.00 86.06 91 VAL A CA 1
ATOM 714 C C . VAL A 1 91 ? -2.011 -0.652 -8.595 1.00 86.06 91 VAL A C 1
ATOM 716 O O . VAL A 1 91 ? -1.848 0.438 -8.065 1.00 86.06 91 VAL A O 1
ATOM 719 N N . SER A 1 92 ? -3.098 -0.924 -9.319 1.00 86.06 92 SER A N 1
ATOM 720 C CA . SER A 1 92 ? -4.132 0.088 -9.597 1.00 86.06 92 SER A CA 1
ATOM 721 C C . SER A 1 92 ? -4.771 0.665 -8.327 1.00 86.06 92 SER A C 1
ATOM 723 O O . SER A 1 92 ? -4.994 1.874 -8.256 1.00 86.06 92 SER A O 1
ATOM 725 N N . HIS A 1 93 ? -4.982 -0.155 -7.290 1.00 84.69 93 HIS A N 1
ATOM 726 C CA . HIS A 1 93 ? -5.516 0.305 -6.000 1.00 84.69 93 HIS A CA 1
ATOM 727 C C . HIS A 1 93 ? -4.533 1.188 -5.214 1.00 84.69 93 HIS A C 1
ATOM 729 O O . HIS A 1 93 ? -4.955 2.003 -4.392 1.00 84.69 93 HIS A O 1
ATOM 735 N N . ASN A 1 94 ? -3.228 1.055 -5.466 1.00 81.88 94 ASN A N 1
ATOM 736 C CA . ASN A 1 94 ? -2.187 1.788 -4.745 1.00 81.88 94 ASN A CA 1
ATOM 737 C C . ASN A 1 94 ? -1.536 2.912 -5.564 1.00 81.88 94 ASN A C 1
ATOM 739 O O . ASN A 1 94 ? -0.988 3.836 -4.970 1.00 81.88 94 ASN A O 1
ATOM 743 N N . LEU A 1 95 ? -1.640 2.897 -6.895 1.00 72.94 95 LEU A N 1
ATOM 744 C CA . LEU A 1 95 ? -1.038 3.887 -7.793 1.00 72.94 95 LEU A CA 1
ATOM 745 C C . LEU A 1 95 ? -1.566 5.299 -7.526 1.00 72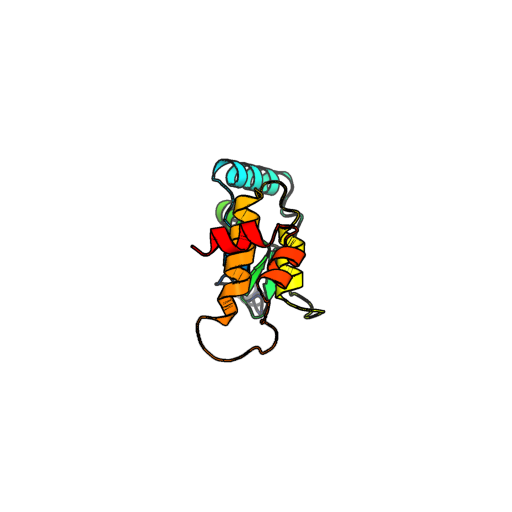.94 95 LEU A C 1
ATOM 747 O O . LEU A 1 95 ? -0.824 6.274 -7.591 1.00 72.94 95 LEU A O 1
ATOM 751 N N . HIS A 1 96 ? -2.848 5.402 -7.180 1.00 67.62 96 HIS A N 1
ATOM 752 C CA . HIS A 1 96 ? -3.496 6.667 -6.843 1.00 67.62 96 HIS A CA 1
ATOM 753 C C . HIS A 1 96 ? -3.375 7.040 -5.361 1.00 67.62 96 HIS A C 1
ATOM 755 O O . HIS A 1 96 ? -4.008 8.009 -4.931 1.00 67.62 96 HIS A O 1
ATOM 761 N N . ARG A 1 97 ? -2.569 6.322 -4.559 1.00 67.50 97 ARG A N 1
ATOM 762 C CA . ARG A 1 97 ? -2.199 6.812 -3.226 1.00 67.50 97 ARG A CA 1
ATOM 763 C C . ARG A 1 97 ? -1.404 8.099 -3.417 1.00 67.50 97 ARG A C 1
ATOM 765 O O . ARG A 1 97 ? -0.224 8.073 -3.746 1.00 67.50 97 ARG A O 1
ATOM 772 N N . ARG A 1 98 ? -2.088 9.218 -3.181 1.00 57.78 98 ARG A N 1
ATOM 773 C CA . ARG A 1 98 ? -1.674 10.607 -3.443 1.00 57.78 98 ARG A CA 1
ATOM 774 C C . ARG A 1 98 ? -0.354 11.048 -2.796 1.00 57.78 98 ARG A C 1
ATOM 776 O O . ARG A 1 98 ? 0.082 12.162 -3.049 1.00 57.78 98 ARG A O 1
ATOM 783 N N . ASN A 1 99 ? 0.280 10.184 -2.006 1.00 65.94 99 ASN A N 1
ATOM 784 C CA . ASN A 1 99 ? 1.435 10.512 -1.180 1.00 65.94 99 ASN A CA 1
ATOM 785 C C . ASN A 1 99 ? 2.688 9.694 -1.548 1.00 65.94 99 ASN A C 1
ATOM 787 O O . ASN A 1 99 ? 3.701 9.810 -0.867 1.00 65.94 99 ASN A O 1
ATOM 791 N N . LEU A 1 100 ? 2.650 8.868 -2.606 1.00 74.69 100 LEU A N 1
ATOM 792 C CA . LEU A 1 100 ? 3.855 8.188 -3.090 1.00 74.69 100 LEU A CA 1
ATOM 793 C C . LEU A 1 100 ? 4.672 9.120 -3.987 1.00 74.69 100 LEU A C 1
ATOM 795 O O . LEU A 1 100 ? 4.198 9.582 -5.025 1.00 74.69 100 LEU A O 1
ATOM 799 N N . SER A 1 101 ? 5.920 9.372 -3.600 1.00 81.19 101 SER A N 1
ATOM 800 C CA . SER A 1 101 ? 6.862 10.121 -4.429 1.00 81.19 101 SER A CA 1
ATOM 801 C C . SER A 1 101 ? 7.303 9.302 -5.647 1.00 81.19 101 SER A C 1
ATOM 803 O O . SER A 1 101 ? 7.275 8.069 -5.648 1.00 81.19 101 SER A O 1
ATOM 805 N N . THR A 1 102 ? 7.814 9.976 -6.680 1.00 82.62 102 THR A N 1
ATOM 806 C CA . THR A 1 102 ? 8.382 9.312 -7.865 1.00 82.62 102 THR A CA 1
ATOM 807 C C . THR A 1 102 ? 9.501 8.327 -7.510 1.00 82.62 102 THR A C 1
ATOM 809 O O . THR A 1 102 ? 9.634 7.292 -8.162 1.00 82.62 102 T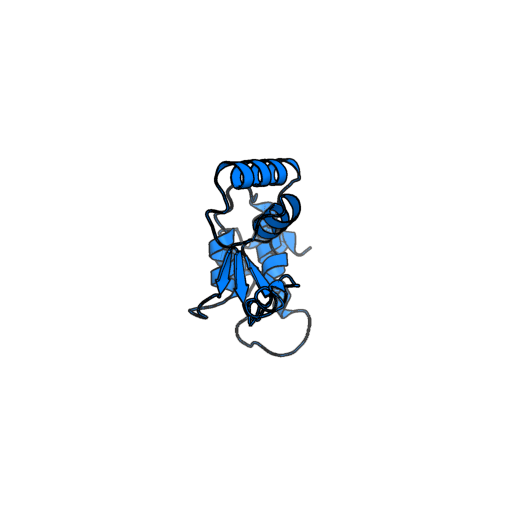HR A O 1
ATOM 812 N N . SER A 1 103 ? 10.306 8.613 -6.479 1.00 81.25 103 SER A N 1
ATOM 813 C CA . SER A 1 103 ? 11.356 7.696 -6.019 1.00 81.25 103 SER A CA 1
ATOM 814 C C . SER A 1 103 ? 10.776 6.462 -5.327 1.00 81.25 103 SER A C 1
ATOM 816 O O . SER A 1 103 ? 11.237 5.355 -5.593 1.00 81.25 103 SER A O 1
ATOM 818 N N . GLN A 1 104 ? 9.726 6.615 -4.517 1.00 82.88 104 GLN A N 1
ATOM 819 C CA . GLN A 1 104 ? 9.014 5.482 -3.923 1.00 82.88 104 GLN A CA 1
ATOM 820 C C . GLN A 1 104 ? 8.357 4.614 -4.999 1.00 82.88 104 GLN A C 1
ATOM 822 O O . GLN A 1 104 ? 8.525 3.400 -4.974 1.00 82.88 104 GLN A O 1
ATOM 827 N N . LEU A 1 105 ? 7.693 5.216 -5.990 1.00 84.62 105 LEU A N 1
ATOM 828 C CA . LEU A 1 105 ? 7.128 4.478 -7.124 1.00 84.62 105 LEU A CA 1
ATOM 829 C C . LEU A 1 105 ? 8.208 3.738 -7.930 1.00 84.62 105 LEU A C 1
ATOM 831 O O . LEU A 1 105 ? 7.987 2.608 -8.356 1.00 84.62 105 LEU A O 1
ATOM 835 N N . ALA A 1 106 ? 9.397 4.325 -8.094 1.00 83.88 106 ALA A N 1
ATOM 836 C CA . ALA A 1 106 ? 10.520 3.652 -8.744 1.00 83.88 106 ALA A CA 1
ATOM 837 C C . ALA A 1 106 ? 11.038 2.441 -7.944 1.00 83.88 106 ALA A C 1
ATOM 839 O O . ALA A 1 106 ? 11.322 1.407 -8.548 1.00 83.88 106 ALA A O 1
ATOM 840 N N . MET A 1 107 ? 11.103 2.532 -6.609 1.00 84.88 107 MET A N 1
ATOM 841 C CA . MET A 1 107 ? 11.440 1.387 -5.749 1.00 84.88 107 MET A CA 1
ATOM 842 C C . MET A 1 107 ? 10.382 0.286 -5.828 1.00 84.88 107 MET A C 1
ATOM 844 O O . MET A 1 107 ? 10.724 -0.887 -5.947 1.00 84.88 107 MET A O 1
ATOM 848 N N . VAL A 1 108 ? 9.094 0.645 -5.822 1.00 85.25 108 VAL A N 1
ATOM 849 C CA . VAL A 1 108 ? 8.010 -0.335 -5.984 1.00 85.25 108 VAL A CA 1
ATOM 850 C C . VAL A 1 108 ? 8.127 -1.032 -7.346 1.00 85.25 108 VAL A C 1
ATOM 852 O O . VAL A 1 108 ? 8.012 -2.252 -7.408 1.00 85.25 108 VAL A O 1
ATOM 855 N N . ALA A 1 109 ? 8.422 -0.297 -8.425 1.00 84.06 109 ALA A N 1
ATOM 856 C CA . ALA A 1 109 ? 8.625 -0.886 -9.753 1.00 84.06 109 ALA A CA 1
ATOM 857 C C . ALA A 1 109 ? 9.813 -1.860 -9.773 1.00 84.06 109 ALA A C 1
ATOM 859 O O . ALA A 1 109 ? 9.719 -2.922 -10.387 1.00 84.06 109 ALA A O 1
ATOM 860 N N . ALA A 1 110 ? 10.913 -1.517 -9.097 1.00 83.12 110 ALA A N 1
ATOM 861 C CA . ALA A 1 110 ? 12.078 -2.391 -8.982 1.00 83.12 110 ALA A CA 1
ATOM 862 C C . ALA A 1 110 ? 11.741 -3.666 -8.193 1.00 83.12 110 ALA A C 1
ATOM 864 O O . ALA A 1 110 ? 12.068 -4.765 -8.636 1.00 83.12 110 ALA A O 1
ATOM 865 N N . ASN A 1 111 ? 11.008 -3.535 -7.083 1.00 83.06 111 ASN A N 1
ATOM 866 C CA . ASN A 1 111 ? 10.546 -4.669 -6.284 1.00 83.06 111 ASN A CA 1
ATOM 867 C C . ASN A 1 111 ? 9.629 -5.595 -7.089 1.00 83.06 111 ASN A C 1
ATOM 869 O O . ASN A 1 111 ? 9.846 -6.801 -7.071 1.00 83.06 111 ASN A O 1
ATOM 873 N N . ILE A 1 112 ? 8.664 -5.048 -7.843 1.00 82.31 112 ILE A N 1
ATOM 874 C CA . ILE A 1 112 ? 7.786 -5.835 -8.728 1.00 82.31 112 ILE A CA 1
ATOM 875 C C . ILE A 1 112 ? 8.613 -6.636 -9.735 1.00 82.31 112 ILE A C 1
ATOM 877 O O . ILE A 1 112 ? 8.374 -7.825 -9.908 1.00 82.31 112 ILE A O 1
ATOM 881 N N . ALA A 1 113 ? 9.607 -6.004 -10.362 1.00 80.69 113 ALA A N 1
ATOM 882 C CA . ALA A 1 113 ? 10.456 -6.673 -11.341 1.00 80.69 113 ALA A CA 1
ATOM 883 C C . ALA A 1 113 ? 11.408 -7.718 -10.730 1.00 80.69 113 ALA A C 1
ATOM 885 O O . ALA A 1 113 ? 11.859 -8.618 -11.434 1.00 80.69 113 ALA A O 1
ATOM 886 N N . ASN A 1 114 ? 11.712 -7.607 -9.434 1.00 76.06 114 ASN A N 1
ATOM 887 C CA . ASN A 1 114 ? 12.597 -8.523 -8.716 1.00 76.06 114 ASN A CA 1
ATOM 888 C C . ASN A 1 114 ? 11.888 -9.737 -8.110 1.00 76.06 114 ASN A C 1
ATOM 890 O O . ASN A 1 114 ? 12.581 -10.700 -7.785 1.00 76.06 114 ASN A O 1
ATOM 894 N N . ILE A 1 115 ? 10.554 -9.731 -7.991 1.00 71.06 115 ILE A N 1
ATOM 895 C CA . ILE A 1 115 ? 9.775 -10.906 -7.547 1.00 71.06 115 ILE A CA 1
ATOM 896 C C . ILE A 1 115 ? 10.084 -12.137 -8.425 1.00 71.06 115 ILE A C 1
ATOM 898 O O . ILE A 1 115 ? 10.081 -13.262 -7.939 1.00 71.06 115 ILE A O 1
ATOM 902 N N . GLU A 1 116 ? 10.490 -11.915 -9.676 1.00 59.69 116 GLU A N 1
ATOM 903 C CA . GLU A 1 116 ? 10.951 -12.944 -10.615 1.00 59.69 116 GLU A CA 1
ATOM 904 C C . GLU A 1 116 ? 12.313 -13.570 -10.278 1.00 59.69 116 GLU A C 1
ATOM 906 O O . GLU A 1 116 ? 12.574 -14.725 -10.613 1.00 59.69 116 GLU A O 1
ATOM 911 N N . SER A 1 117 ? 13.208 -12.828 -9.624 1.00 50.78 117 SER A N 1
ATOM 912 C CA . SER A 1 117 ? 14.607 -13.244 -9.449 1.00 50.78 117 SER A CA 1
ATOM 913 C C . SER A 1 117 ? 14.811 -14.171 -8.245 1.00 50.78 117 SER A C 1
ATOM 915 O O . SER A 1 117 ? 15.806 -14.895 -8.177 1.00 50.78 117 SER A O 1
ATOM 917 N N . SER A 1 118 ? 13.889 -14.170 -7.277 1.00 44.62 118 SER A N 1
ATOM 918 C CA . SER A 1 118 ? 14.032 -14.887 -6.006 1.00 44.62 118 SER A CA 1
ATOM 919 C C . SER A 1 118 ? 13.029 -16.041 -5.845 1.00 44.62 118 SER A C 1
ATOM 921 O O . SER A 1 118 ? 12.063 -15.927 -5.108 1.00 44.62 118 SER A O 1
ATOM 923 N N . LYS A 1 119 ? 13.365 -17.189 -6.450 1.00 42.12 119 LYS A N 1
ATOM 924 C CA . LYS A 1 119 ? 12.969 -18.575 -6.090 1.00 42.12 119 LYS A CA 1
ATOM 925 C C . LYS A 1 119 ? 11.506 -19.043 -6.298 1.00 42.12 119 LYS A C 1
ATOM 927 O O . LYS A 1 119 ? 10.588 -18.642 -5.607 1.00 42.12 119 LYS A O 1
ATOM 932 N N . HIS A 1 120 ? 11.400 -20.062 -7.161 1.00 36.47 120 HIS A N 1
ATOM 933 C CA . HIS A 1 120 ? 10.484 -21.220 -7.201 1.00 36.47 120 HIS A CA 1
ATOM 934 C C . HIS A 1 120 ? 8.990 -21.112 -6.804 1.00 36.47 120 HIS A C 1
ATOM 936 O O . HIS A 1 120 ? 8.630 -21.054 -5.637 1.00 36.47 120 HIS A O 1
ATOM 942 N N . ALA A 1 121 ? 8.174 -21.439 -7.820 1.00 38.78 121 ALA A N 1
ATOM 943 C CA . ALA A 1 121 ? 7.024 -22.356 -7.794 1.00 38.78 121 ALA A CA 1
ATOM 944 C C . ALA A 1 121 ? 5.696 -21.856 -7.190 1.00 38.78 121 ALA A C 1
ATOM 946 O O . ALA A 1 121 ? 5.360 -22.163 -6.052 1.00 38.78 121 ALA A O 1
ATOM 947 N N . SER A 1 122 ? 4.874 -21.202 -8.025 1.00 37.34 122 SER A N 1
ATOM 948 C CA . SER A 1 122 ? 3.474 -21.630 -8.290 1.00 37.34 122 SER A CA 1
ATOM 949 C C . SER A 1 122 ? 2.638 -20.652 -9.131 1.00 37.34 122 SER A C 1
ATOM 951 O O . SER A 1 122 ? 1.442 -20.875 -9.299 1.00 37.34 122 SER A O 1
ATOM 953 N N . SER A 1 123 ? 3.198 -19.596 -9.730 1.00 41.72 123 SER A N 1
ATOM 954 C CA . SER A 1 123 ? 2.394 -18.730 -10.606 1.00 41.72 123 SER A CA 1
ATOM 955 C C . SER A 1 123 ? 3.218 -18.146 -11.745 1.00 41.72 123 SER A C 1
ATOM 957 O O . SER A 1 123 ? 3.916 -17.154 -11.590 1.00 41.72 123 SER A O 1
ATOM 959 N N . ILE A 1 124 ? 3.077 -18.750 -12.924 1.00 45.00 124 ILE A N 1
ATOM 960 C CA . ILE A 1 124 ? 3.588 -18.260 -14.217 1.00 45.00 124 ILE A CA 1
ATOM 961 C C . ILE A 1 124 ? 3.016 -16.853 -14.566 1.00 45.00 124 ILE A C 1
ATOM 963 O O . ILE A 1 124 ? 3.476 -16.205 -15.498 1.00 45.00 124 ILE A O 1
ATOM 967 N N . GLU A 1 125 ? 2.052 -16.335 -13.791 1.00 47.34 125 GLU A N 1
ATOM 968 C CA . GLU A 1 125 ? 1.394 -15.030 -13.972 1.00 47.34 125 GLU A CA 1
ATOM 969 C C . GLU A 1 125 ? 2.124 -13.801 -13.387 1.00 47.34 125 GLU A C 1
ATOM 971 O O . GLU A 1 125 ? 1.666 -12.679 -13.622 1.00 47.34 125 GLU A O 1
ATOM 976 N N . LEU A 1 126 ? 3.217 -13.954 -12.626 1.00 53.31 126 LEU A N 1
ATOM 977 C CA . LEU A 1 126 ? 3.868 -12.818 -11.942 1.00 53.31 126 LEU A CA 1
ATOM 978 C C . LEU A 1 126 ? 5.023 -12.145 -12.709 1.00 53.31 126 LEU A C 1
ATOM 980 O O . LEU A 1 126 ? 5.514 -11.110 -12.253 1.00 53.31 126 LEU A O 1
ATOM 984 N N . ALA A 1 127 ? 5.372 -12.637 -13.902 1.00 60.66 127 ALA A N 1
ATOM 985 C CA . ALA A 1 127 ? 6.513 -12.145 -14.670 1.00 60.66 127 ALA A CA 1
ATOM 986 C C . ALA A 1 127 ? 6.322 -10.748 -15.259 1.00 60.66 127 ALA A C 1
ATOM 988 O O . ALA A 1 127 ? 5.897 -10.570 -16.402 1.00 60.66 127 ALA A O 1
ATOM 989 N N . VAL A 1 128 ? 6.682 -9.734 -14.471 1.00 75.12 128 VAL A N 1
ATOM 990 C CA . VAL A 1 128 ? 6.686 -8.329 -14.877 1.00 75.12 128 VAL A CA 1
ATOM 991 C C . VAL A 1 128 ? 8.127 -7.854 -15.049 1.00 75.12 128 VAL A C 1
ATOM 993 O O . VAL A 1 128 ? 8.857 -7.647 -14.089 1.00 75.12 128 VAL A O 1
ATOM 996 N N . SER A 1 129 ? 8.547 -7.621 -16.290 1.00 84.88 129 SER A N 1
ATOM 997 C CA . SER A 1 129 ? 9.858 -7.028 -16.589 1.00 84.88 129 SER A CA 1
ATOM 998 C C . SER A 1 129 ? 9.982 -5.590 -16.058 1.00 84.88 129 SER A C 1
ATOM 1000 O O . SER A 1 129 ? 8.984 -4.878 -15.929 1.00 84.88 129 SER A O 1
ATOM 1002 N N . GLN A 1 130 ? 11.210 -5.099 -15.833 1.00 84.00 130 GLN A N 1
ATOM 1003 C CA . GLN A 1 130 ? 11.442 -3.703 -15.412 1.00 84.00 130 GLN A CA 1
ATOM 1004 C C . GLN A 1 130 ? 10.724 -2.660 -16.303 1.00 84.00 130 GLN A C 1
ATOM 1006 O O . GLN A 1 130 ? 10.126 -1.736 -15.749 1.00 84.00 130 GLN A O 1
ATOM 1011 N N . PRO A 1 131 ? 10.704 -2.775 -17.652 1.00 87.31 131 PRO A N 1
ATOM 1012 C CA . PRO A 1 131 ? 9.916 -1.873 -18.497 1.00 87.31 131 PRO A CA 1
ATOM 1013 C C . PRO A 1 131 ? 8.402 -1.965 -18.264 1.00 87.31 131 PRO A C 1
ATOM 1015 O O . PRO A 1 131 ? 7.721 -0.938 -18.269 1.00 87.31 131 PRO A O 1
ATOM 1018 N N . GLN A 1 132 ? 7.864 -3.169 -18.043 1.00 85.12 132 GLN A N 1
ATOM 1019 C CA . GLN A 1 132 ? 6.441 -3.348 -17.740 1.00 85.12 132 GLN A CA 1
ATOM 1020 C C . GLN A 1 132 ? 6.091 -2.748 -16.372 1.00 85.12 132 GLN A C 1
ATOM 1022 O O . GLN A 1 132 ? 5.118 -2.003 -16.282 1.00 85.12 132 GLN A O 1
ATOM 1027 N N . ALA A 1 133 ? 6.912 -2.976 -15.342 1.00 85.44 133 ALA A N 1
ATOM 1028 C CA . ALA A 1 133 ? 6.717 -2.400 -14.011 1.00 85.44 133 ALA A CA 1
ATOM 1029 C C . ALA A 1 133 ? 6.787 -0.863 -14.035 1.00 85.44 133 ALA A C 1
ATOM 1031 O O . ALA A 1 133 ? 5.945 -0.189 -13.440 1.00 85.44 133 ALA A O 1
ATOM 1032 N N . ALA A 1 134 ? 7.739 -0.300 -14.790 1.00 85.06 134 ALA A N 1
ATOM 1033 C CA . ALA A 1 134 ? 7.858 1.142 -14.995 1.00 85.06 134 ALA A CA 1
ATOM 1034 C C . ALA A 1 134 ? 6.579 1.738 -15.608 1.00 85.06 134 ALA A C 1
ATOM 1036 O O . ALA A 1 134 ? 6.063 2.747 -15.123 1.00 85.06 134 ALA A O 1
ATOM 1037 N N . LYS A 1 135 ? 6.023 1.070 -16.630 1.00 87.06 135 LYS A N 1
ATOM 1038 C CA . LYS A 1 135 ? 4.761 1.466 -17.267 1.00 87.06 135 LYS A CA 1
ATOM 1039 C C . LYS A 1 135 ? 3.575 1.364 -16.305 1.00 87.06 135 LYS A C 1
ATOM 1041 O O . LYS A 1 135 ? 2.766 2.284 -16.258 1.00 87.06 135 LYS A O 1
ATOM 1046 N N . MET A 1 136 ? 3.478 0.277 -15.536 1.00 85.50 136 MET A N 1
ATOM 1047 C CA . MET A 1 136 ? 2.398 0.064 -14.562 1.00 85.50 136 MET A CA 1
ATOM 1048 C C . MET A 1 136 ? 2.362 1.146 -13.476 1.00 85.50 136 MET A C 1
ATOM 1050 O O . MET A 1 136 ? 1.279 1.528 -13.042 1.00 85.50 136 MET A O 1
ATOM 1054 N N . LEU A 1 137 ? 3.528 1.648 -13.054 1.00 84.81 137 LEU A N 1
ATOM 1055 C CA . LEU A 1 137 ? 3.643 2.660 -12.000 1.00 84.81 137 LEU A CA 1
ATOM 1056 C C . LEU A 1 137 ? 3.844 4.090 -12.497 1.00 84.81 137 LEU A C 1
ATOM 1058 O O . LEU A 1 137 ? 4.060 4.987 -11.685 1.00 84.81 137 LEU A O 1
ATOM 1062 N N . ASN A 1 138 ? 3.754 4.315 -13.809 1.00 86.56 138 ASN A N 1
ATOM 1063 C CA . ASN A 1 138 ? 3.938 5.629 -14.423 1.00 86.56 138 ASN A CA 1
ATOM 1064 C C . ASN A 1 138 ? 5.272 6.306 -14.026 1.00 86.56 138 ASN A C 1
ATOM 1066 O O . ASN A 1 138 ? 5.320 7.493 -13.702 1.00 86.56 138 ASN A O 1
ATOM 1070 N N . VAL A 1 139 ? 6.369 5.541 -14.038 1.00 86.75 139 VAL A N 1
ATOM 1071 C CA . VAL A 1 139 ? 7.731 6.027 -13.748 1.00 86.75 139 VAL A CA 1
ATOM 1072 C C . VAL A 1 139 ? 8.688 5.746 -14.903 1.00 86.75 139 VAL A C 1
ATOM 1074 O O . VAL A 1 139 ? 8.466 4.862 -15.726 1.00 86.75 139 VAL A O 1
ATOM 1077 N N . SER A 1 140 ? 9.794 6.493 -14.969 1.00 89.56 140 SER A N 1
ATOM 1078 C CA . SER A 1 140 ? 10.809 6.279 -16.006 1.00 89.56 140 SER A CA 1
ATOM 1079 C C . SER A 1 140 ? 11.622 5.002 -15.752 1.00 89.56 140 SER A C 1
ATOM 1081 O O . SER A 1 140 ? 12.045 4.748 -14.622 1.00 89.56 140 SER A O 1
ATOM 1083 N N . LEU A 1 141 ? 11.921 4.233 -16.806 1.00 87.94 141 LEU A N 1
ATOM 1084 C CA . LEU A 1 141 ? 12.802 3.060 -16.719 1.00 87.94 141 LEU A CA 1
ATOM 1085 C C . LEU A 1 141 ? 14.180 3.381 -16.092 1.00 87.94 141 LEU A C 1
ATOM 1087 O O . LEU A 1 141 ? 14.635 2.599 -15.257 1.00 87.94 141 LEU A O 1
ATOM 1091 N N . PRO A 1 142 ? 14.845 4.516 -16.402 1.00 89.94 142 PRO A N 1
ATOM 1092 C CA . PRO A 1 142 ? 16.069 4.907 -15.701 1.00 89.94 142 PRO A CA 1
ATOM 1093 C C . PRO A 1 142 ? 15.902 5.050 -14.182 1.00 89.94 142 PRO A C 1
ATOM 1095 O O . PRO A 1 142 ? 16.807 4.676 -13.440 1.00 89.94 142 PRO A O 1
ATOM 1098 N N . SER A 1 143 ? 14.761 5.561 -13.704 1.00 84.75 143 SER A N 1
ATOM 1099 C CA . SER A 1 143 ? 14.485 5.650 -12.263 1.00 84.75 143 SER A CA 1
ATOM 1100 C C . SER A 1 143 ? 14.364 4.270 -11.619 1.00 84.75 143 SER A C 1
ATOM 1102 O O . SER A 1 143 ? 14.899 4.078 -10.533 1.00 84.75 143 SER A O 1
ATOM 1104 N N . VAL A 1 144 ? 13.723 3.311 -12.296 1.00 85.06 144 VAL A N 1
ATOM 1105 C CA . VAL A 1 144 ? 13.603 1.922 -11.815 1.00 85.06 144 VAL A CA 1
ATOM 1106 C C . VAL A 1 144 ? 14.974 1.253 -11.713 1.00 85.06 144 VAL A C 1
ATOM 1108 O O . VAL A 1 144 ? 15.305 0.678 -10.680 1.00 85.06 144 VAL A O 1
ATOM 1111 N N . LYS A 1 145 ? 15.819 1.398 -12.743 1.00 86.25 145 LYS A N 1
ATOM 1112 C CA . LYS A 1 145 ? 17.182 0.839 -12.746 1.00 86.25 145 LYS A CA 1
ATOM 1113 C C . LYS A 1 145 ? 18.031 1.368 -11.589 1.00 86.25 145 LYS A C 1
ATOM 1115 O O . LYS A 1 145 ? 18.687 0.583 -10.919 1.00 86.25 145 LYS A O 1
ATOM 1120 N N . ARG A 1 146 ? 17.971 2.679 -11.318 1.00 86.06 146 ARG A N 1
ATOM 1121 C CA . ARG A 1 146 ? 18.681 3.301 -10.184 1.00 86.06 146 ARG A CA 1
ATOM 1122 C C . ARG A 1 146 ? 18.175 2.837 -8.821 1.00 86.06 146 ARG A C 1
ATOM 1124 O O . ARG A 1 146 ? 18.950 2.821 -7.883 1.00 86.06 146 ARG A O 1
ATOM 1131 N N . ALA A 1 147 ? 16.897 2.480 -8.710 1.00 82.00 147 ALA A N 1
ATOM 1132 C CA . ALA A 1 147 ? 16.312 1.973 -7.470 1.00 82.00 147 ALA A CA 1
ATOM 1133 C C . ALA A 1 147 ? 16.651 0.494 -7.195 1.00 82.00 147 ALA A C 1
ATOM 1135 O O . ALA A 1 147 ? 16.281 -0.025 -6.149 1.00 82.00 147 ALA A O 1
ATOM 1136 N N . THR A 1 148 ? 17.307 -0.185 -8.143 1.00 70.94 148 THR A N 1
ATOM 1137 C CA . THR A 1 148 ? 17.733 -1.591 -8.018 1.00 70.94 148 THR A CA 1
ATOM 1138 C C . THR A 1 148 ? 19.193 -1.719 -7.548 1.00 70.94 148 THR A C 1
ATOM 1140 O O . THR A 1 148 ? 19.626 -2.822 -7.228 1.00 70.94 148 THR A O 1
ATOM 1143 N N . THR A 1 149 ? 19.957 -0.617 -7.561 1.00 54.91 149 THR A N 1
ATOM 1144 C CA . THR A 1 149 ? 21.359 -0.525 -7.108 1.00 54.91 149 THR A CA 1
ATOM 1145 C C . THR A 1 149 ? 21.426 -0.261 -5.612 1.00 54.91 149 THR A C 1
ATOM 1147 O O . THR A 1 149 ? 22.297 -0.878 -4.965 1.00 54.91 149 THR A O 1
#

pLDDT: mean 79.11, std 18.29, range [36.47, 97.25]

Secondary structure (DSSP, 8-state):
--GGGSSSTT-SS-----EE-HHHHTSPPPPHHHHHHHHHHHHHH---SPEEEETTEEEE-HHHHHHHHHHTPPPPEEE----S-HHHHHHHHHHT-TT--HHHHHHHHHHHHHTTTS---S-GGG---HHHHHHHTT--HHHHHHTT-

Sequence (149 aa):
MDMLAALSSSLKGQMMPTEFHELSNIFPMMSEVEFDSLVADIKEHGLREAIWTHDGKIIDGRNRFKACQKLGVKPAFRKWDGKGSLISFVVSHNLHRRNLSTSQLAMVAANIANIESSKHASSIELAVSQPQAAKMLNVSLPSVKRATT

Radius of gyration: 18.33 Å; chains: 1; bounding box: 53×34×49 Å